Protein AF-A0A828Y5A0-F1 (afdb_monomer_lite)

Structure (mmCIF, N/CA/C/O backbone):
data_AF-A0A828Y5A0-F1
#
_entry.id   AF-A0A828Y5A0-F1
#
loop_
_atom_site.group_PDB
_atom_site.id
_atom_site.type_symbol
_atom_site.label_atom_id
_atom_site.label_alt_id
_atom_site.label_comp_id
_atom_site.label_asym_id
_atom_site.label_entity_id
_atom_site.label_seq_id
_atom_site.pdbx_PDB_ins_code
_atom_site.Cartn_x
_atom_site.Cartn_y
_atom_site.Cartn_z
_atom_site.occupancy
_atom_site.B_iso_or_equiv
_atom_site.auth_seq_id
_atom_site.auth_comp_id
_atom_site.auth_asym_id
_atom_site.auth_atom_id
_atom_site.pdbx_PDB_model_num
ATOM 1 N N . MET A 1 1 ? 30.361 24.529 49.361 1.00 43.09 1 MET A N 1
ATOM 2 C CA . MET A 1 1 ? 30.569 23.664 50.542 1.00 43.09 1 MET A CA 1
ATOM 3 C C . MET A 1 1 ? 30.959 24.599 51.680 1.00 43.09 1 MET A C 1
ATOM 5 O O . MET A 1 1 ? 31.885 25.360 51.450 1.00 43.09 1 MET A O 1
ATOM 9 N N . ASN A 1 2 ? 30.329 24.691 52.851 1.00 47.66 2 ASN A N 1
ATOM 10 C CA . ASN A 1 2 ? 29.093 24.174 53.466 1.00 47.66 2 ASN A CA 1
ATOM 11 C C . ASN A 1 2 ? 28.806 25.083 54.688 1.00 47.66 2 ASN A C 1
ATOM 13 O O . ASN A 1 2 ? 29.698 25.824 55.091 1.00 47.66 2 ASN A O 1
ATOM 17 N N . PHE A 1 3 ? 27.643 24.879 55.318 1.00 55.16 3 PHE A N 1
ATOM 18 C CA . PHE A 1 3 ? 27.435 24.954 56.776 1.00 55.16 3 PHE A CA 1
ATOM 19 C C . PHE A 1 3 ? 26.570 26.111 57.296 1.00 55.16 3 PHE A C 1
ATOM 21 O O . PHE A 1 3 ? 27.087 27.080 57.830 1.00 55.16 3 PHE A O 1
ATOM 28 N N . GLU A 1 4 ? 25.248 25.929 57.232 1.00 51.62 4 GLU A N 1
ATOM 29 C CA . GLU A 1 4 ? 24.382 26.213 58.384 1.00 51.62 4 GLU A CA 1
ATOM 30 C C . GLU A 1 4 ? 23.374 25.057 58.548 1.00 51.62 4 GLU A C 1
ATOM 32 O O . GLU A 1 4 ? 22.711 24.641 57.594 1.00 51.62 4 GLU A O 1
ATOM 37 N N . GLU A 1 5 ? 23.369 24.504 59.761 1.00 48.69 5 GLU A N 1
ATOM 38 C CA . GLU A 1 5 ? 22.497 23.478 60.354 1.00 48.69 5 GLU A CA 1
ATOM 39 C C . GLU A 1 5 ? 21.000 23.698 60.068 1.00 48.69 5 GLU A C 1
ATOM 41 O O . GLU A 1 5 ? 20.475 24.802 60.142 1.00 48.69 5 GLU A O 1
ATOM 46 N N . GLU A 1 6 ? 20.266 22.679 59.620 1.00 51.81 6 GLU A N 1
ATOM 47 C CA . GLU A 1 6 ? 19.551 21.712 60.473 1.00 51.81 6 GLU A CA 1
ATOM 48 C C . GLU A 1 6 ? 18.511 22.351 61.416 1.00 51.81 6 GLU A C 1
ATOM 50 O O . GLU A 1 6 ? 18.840 22.807 62.509 1.00 51.81 6 GLU A O 1
ATOM 55 N N . LYS A 1 7 ? 17.216 22.291 61.042 1.00 55.12 7 LYS A N 1
ATOM 56 C CA . LYS A 1 7 ? 16.126 22.011 61.999 1.00 55.12 7 LYS A CA 1
ATOM 57 C C . LYS A 1 7 ? 14.756 21.754 61.350 1.00 55.12 7 LYS A C 1
ATOM 59 O O . LYS A 1 7 ? 14.262 22.573 60.584 1.00 55.12 7 LYS A O 1
ATOM 64 N N . ARG A 1 8 ? 14.114 20.691 61.860 1.00 58.47 8 ARG A N 1
ATOM 65 C CA . ARG A 1 8 ? 12.675 20.329 61.851 1.00 58.47 8 ARG A CA 1
ATOM 66 C C . ARG A 1 8 ? 12.212 19.336 60.782 1.00 58.47 8 ARG A C 1
ATOM 68 O O . ARG A 1 8 ? 11.603 19.659 59.772 1.00 58.47 8 ARG A O 1
ATOM 75 N N . THR A 1 9 ? 12.506 18.083 61.111 1.00 54.28 9 THR A N 1
ATOM 76 C CA . THR A 1 9 ? 11.584 16.940 61.072 1.00 54.28 9 THR A CA 1
ATOM 77 C C . THR A 1 9 ? 10.092 17.282 61.021 1.00 54.28 9 THR A C 1
ATOM 79 O O . THR A 1 9 ? 9.607 18.072 61.825 1.00 54.28 9 THR A O 1
ATOM 82 N N . GLU A 1 10 ? 9.403 16.536 60.154 1.00 61.06 10 GLU A N 1
ATOM 83 C CA . GLU A 1 10 ? 8.024 16.057 60.311 1.00 61.06 10 GLU A CA 1
ATOM 84 C C . GLU A 1 10 ? 6.928 17.099 60.529 1.00 61.06 10 GLU A C 1
ATOM 86 O O . GLU A 1 10 ? 6.354 17.192 61.604 1.00 61.06 10 GLU A O 1
ATOM 91 N N . ASP A 1 11 ? 6.509 17.751 59.445 1.00 57.09 11 ASP A N 1
ATOM 92 C CA . ASP A 1 11 ? 5.171 18.332 59.380 1.00 57.09 11 ASP A CA 1
ATOM 93 C C . ASP A 1 11 ? 4.463 17.918 58.084 1.00 57.09 11 ASP A C 1
ATOM 95 O O . ASP A 1 11 ? 4.520 18.559 57.042 1.00 57.09 11 ASP A O 1
ATOM 99 N N . MET A 1 12 ? 3.759 16.794 58.216 1.00 55.25 12 MET A N 1
ATOM 100 C CA . MET A 1 12 ? 2.404 16.587 57.710 1.00 55.25 12 MET A CA 1
ATOM 101 C C . MET A 1 12 ? 2.160 16.529 56.189 1.00 55.25 12 MET A C 1
ATOM 103 O O . MET A 1 12 ? 2.188 17.509 55.453 1.00 55.25 12 MET A O 1
ATOM 107 N N . LYS A 1 13 ? 1.648 15.353 55.799 1.00 58.78 13 LYS A N 1
ATOM 108 C CA . LYS A 1 13 ? 0.914 15.026 54.564 1.00 58.78 13 LYS A CA 1
ATOM 109 C C . LYS A 1 13 ? 1.749 14.970 53.286 1.00 58.78 13 LYS A C 1
ATOM 111 O O . LYS A 1 13 ? 1.735 15.868 52.449 1.00 58.78 13 LYS A O 1
ATOM 116 N N . GLY A 1 14 ? 2.293 13.774 53.045 1.00 64.25 14 GLY A N 1
ATOM 117 C CA . GLY A 1 14 ? 2.503 13.292 51.679 1.00 64.25 14 GLY A CA 1
ATOM 118 C C . GLY A 1 14 ? 1.238 13.494 50.829 1.00 64.25 14 GLY A C 1
ATOM 119 O O . GLY A 1 14 ? 0.134 13.561 51.384 1.00 64.25 14 GLY A O 1
ATOM 120 N N . PRO A 1 15 ? 1.366 13.627 49.496 1.00 58.34 15 PRO A N 1
ATOM 121 C CA . PRO A 1 15 ? 0.230 13.904 48.634 1.00 58.34 15 PRO A CA 1
ATOM 122 C C . PRO A 1 15 ? -0.845 12.849 48.879 1.00 58.34 15 PRO A C 1
ATOM 124 O O . PRO A 1 15 ? -0.681 11.668 48.571 1.00 58.34 15 PRO A O 1
ATOM 127 N N . SER A 1 16 ? -1.933 13.308 49.502 1.00 56.69 16 SER A N 1
ATOM 128 C CA . SER A 1 16 ? -3.156 12.555 49.725 1.00 56.69 16 SER A CA 1
ATOM 129 C C . SER A 1 16 ? -3.473 11.822 48.430 1.00 56.69 16 SER A C 1
ATOM 131 O O . SER A 1 16 ? -3.664 12.467 47.394 1.00 56.69 16 SER A O 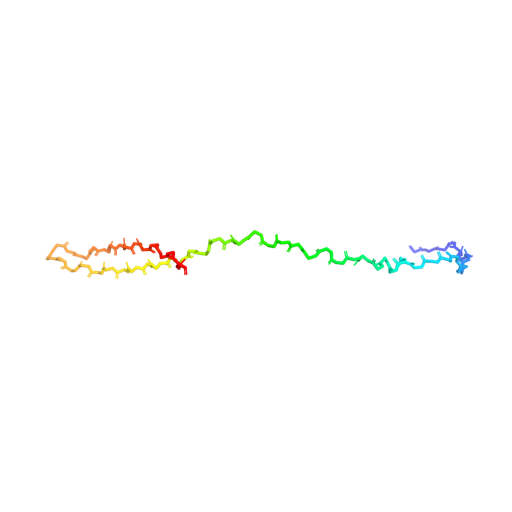1
ATOM 133 N N . ARG A 1 17 ? -3.473 10.481 48.474 1.00 60.44 17 ARG A N 1
ATOM 134 C CA . ARG A 1 17 ? -4.026 9.653 47.405 1.00 60.44 17 ARG A CA 1
ATOM 135 C C . ARG A 1 17 ? -5.474 10.093 47.255 1.00 60.44 17 ARG A C 1
ATOM 137 O O . ARG A 1 17 ? -6.360 9.594 47.940 1.00 60.44 17 ARG A O 1
ATOM 144 N N . LYS A 1 18 ? -5.717 11.075 46.385 1.00 63.59 18 LYS A N 1
ATOM 145 C CA . LYS A 1 18 ? -7.052 11.329 45.880 1.00 63.59 18 LYS A CA 1
ATOM 146 C C . LYS A 1 18 ? -7.446 9.993 45.274 1.00 63.59 18 LYS A C 1
ATOM 148 O O . LYS A 1 18 ? -6.840 9.572 44.289 1.00 63.59 18 LYS A O 1
ATOM 153 N N . ASN A 1 19 ? -8.434 9.332 45.873 1.00 59.97 19 ASN A N 1
ATOM 154 C CA . ASN A 1 19 ? -9.264 8.359 45.181 1.00 59.97 19 ASN A CA 1
ATOM 155 C C . ASN A 1 19 ? -9.966 9.136 44.066 1.00 59.97 19 ASN A C 1
ATOM 157 O O . ASN A 1 19 ? -11.132 9.512 44.158 1.00 59.97 19 ASN A O 1
ATOM 161 N N . GLY A 1 20 ? -9.193 9.480 43.037 1.00 57.62 20 GLY A N 1
ATOM 162 C CA . GLY A 1 20 ? -9.687 9.978 41.787 1.00 57.62 20 GLY A CA 1
ATOM 163 C C . GLY A 1 20 ? -10.458 8.814 41.230 1.00 57.62 20 GLY A C 1
ATOM 164 O O . GLY A 1 20 ? -9.861 7.869 40.720 1.00 57.62 20 GLY A O 1
ATOM 165 N N . LEU A 1 21 ? -11.777 8.868 41.405 1.00 63.03 21 LEU A N 1
ATOM 166 C CA . LEU A 1 21 ? -12.730 8.158 40.582 1.00 63.03 21 LEU A CA 1
ATOM 167 C C . LEU A 1 21 ? -12.198 8.276 39.157 1.00 63.03 21 LEU A C 1
ATOM 169 O O . LEU A 1 21 ? -12.278 9.352 38.557 1.00 63.03 21 LEU A O 1
ATOM 173 N N . PHE A 1 22 ? -11.553 7.215 38.668 1.00 63.56 22 PHE A N 1
ATOM 174 C CA . PHE A 1 22 ? -11.048 7.155 37.311 1.00 63.56 22 PHE A CA 1
ATOM 175 C C . PHE A 1 22 ? -12.304 7.205 36.458 1.00 63.56 22 PHE A C 1
ATOM 177 O O . PHE A 1 22 ? -12.956 6.191 36.209 1.00 63.56 22 PHE A O 1
ATOM 184 N N . LYS A 1 23 ? -12.725 8.419 36.083 1.00 64.06 23 LYS A N 1
ATOM 185 C CA . LYS A 1 23 ? -13.788 8.591 35.112 1.00 64.06 23 LYS A CA 1
ATOM 186 C C . LYS A 1 23 ? -13.272 7.869 33.890 1.00 64.06 23 LYS A C 1
ATOM 188 O O . LYS A 1 23 ? -12.268 8.288 33.316 1.00 64.06 23 LYS A O 1
ATOM 193 N N . LYS A 1 24 ? -13.923 6.753 33.555 1.00 62.19 24 LYS A N 1
ATOM 194 C CA . LYS A 1 24 ? -13.677 5.987 32.340 1.00 62.19 24 LYS A CA 1
ATOM 195 C C . LYS A 1 24 ? -13.751 6.986 31.195 1.00 62.19 24 LYS A C 1
ATOM 197 O O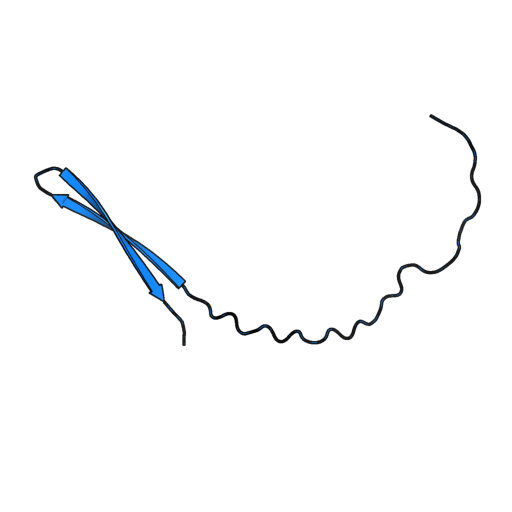 . LYS A 1 24 ? -14.839 7.393 30.784 1.00 62.19 24 LYS A O 1
ATOM 202 N N . LYS A 1 25 ? -12.588 7.477 30.765 1.00 65.81 25 LYS A N 1
ATOM 203 C CA . LYS A 1 25 ? -12.476 8.407 29.652 1.00 65.81 25 LYS A CA 1
ATOM 204 C C . LYS A 1 25 ? -12.990 7.588 28.485 1.00 65.81 25 LYS A C 1
ATOM 206 O O . LYS A 1 25 ? -12.368 6.5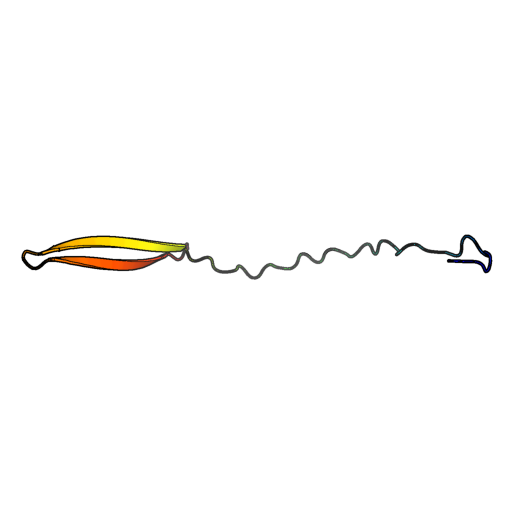93 28.129 1.00 65.81 25 LYS A O 1
ATOM 211 N N . LYS A 1 26 ? -14.183 7.919 27.984 1.00 63.41 26 LYS A N 1
ATOM 212 C CA . LYS A 1 26 ? -14.694 7.323 26.753 1.00 63.41 26 LYS A CA 1
ATOM 213 C C . LYS A 1 26 ? -13.652 7.675 25.703 1.00 63.41 26 LYS A C 1
ATOM 215 O O . LYS A 1 26 ? -13.565 8.830 25.286 1.00 63.41 26 LYS A O 1
ATOM 220 N N . THR A 1 27 ? -12.780 6.730 25.382 1.00 67.81 27 THR A N 1
ATOM 221 C CA . THR A 1 27 ? -11.887 6.855 24.245 1.00 67.81 27 THR A CA 1
ATOM 222 C C . THR A 1 27 ? -12.817 7.063 23.063 1.00 67.81 27 THR A C 1
ATOM 224 O O . THR A 1 27 ? -13.662 6.217 22.771 1.00 67.81 27 THR A O 1
ATOM 227 N N . LYS A 1 28 ? -12.760 8.254 22.450 1.00 66.31 28 LYS A N 1
ATOM 228 C CA . LYS A 1 28 ? -13.355 8.438 21.128 1.00 66.31 28 LYS A CA 1
ATOM 229 C C . LYS A 1 28 ? -12.749 7.321 20.297 1.00 66.31 28 LYS A C 1
ATOM 231 O O . LYS A 1 28 ? -11.523 7.247 20.254 1.00 66.31 28 LYS A O 1
ATOM 236 N N . SER A 1 29 ? -13.589 6.427 19.775 1.00 63.81 29 SER A N 1
ATOM 237 C CA . SER A 1 29 ? -13.159 5.352 18.887 1.00 63.81 29 SER A CA 1
ATOM 238 C C . SER A 1 29 ? -12.338 6.005 17.783 1.00 63.81 29 SER A C 1
ATOM 240 O O . SER A 1 29 ? -12.879 6.709 16.928 1.00 63.81 29 SER A O 1
ATOM 242 N N . SER A 1 30 ? -11.013 5.942 17.919 1.00 69.44 30 SER A N 1
ATOM 243 C CA . SER A 1 30 ? -10.097 6.542 16.970 1.00 69.44 30 SER A CA 1
ATOM 244 C C . SER A 1 30 ? -10.116 5.598 15.804 1.00 69.44 30 SER A C 1
ATOM 246 O O . SER A 1 30 ? -9.673 4.455 15.912 1.00 69.44 30 SER A O 1
ATOM 248 N N . LEU A 1 31 ? -10.730 6.062 14.735 1.00 68.56 31 LEU A N 1
ATOM 249 C CA . LEU A 1 31 ? -10.957 5.232 13.591 1.00 68.56 31 LEU A CA 1
ATOM 250 C C . LEU A 1 31 ? -9.601 4.852 12.994 1.00 68.56 31 LEU A C 1
ATOM 252 O O . LEU A 1 31 ? -8.850 5.727 12.562 1.00 68.56 31 LEU A O 1
ATOM 256 N N . SER A 1 32 ? -9.247 3.573 13.091 1.00 77.81 32 SER A N 1
ATOM 257 C CA . SER A 1 32 ? -7.953 3.071 12.652 1.00 77.81 32 SER A CA 1
ATOM 258 C C . SER A 1 32 ? -7.965 2.888 11.139 1.00 77.81 32 SER A C 1
ATOM 260 O O . SER A 1 32 ? -8.922 2.383 10.558 1.00 77.81 32 SER A O 1
ATOM 262 N N . TYR A 1 33 ? -6.885 3.324 10.500 1.00 87.00 33 TYR A N 1
ATOM 263 C CA . TYR A 1 33 ? -6.628 3.102 9.083 1.00 87.00 33 TYR A CA 1
ATOM 264 C C . TYR A 1 33 ? -5.327 2.317 8.964 1.00 87.00 33 TYR A C 1
ATOM 266 O O . TYR A 1 33 ? -4.367 2.599 9.682 1.00 87.00 33 TYR A O 1
ATOM 274 N N . PHE A 1 34 ? -5.280 1.358 8.049 1.00 87.12 34 PHE A N 1
ATOM 275 C CA . PHE A 1 34 ? -4.058 0.662 7.673 1.00 87.12 34 PHE A CA 1
ATOM 276 C C . PHE A 1 34 ? -3.551 1.227 6.346 1.00 87.12 34 PHE A C 1
ATOM 278 O O . PHE A 1 34 ? -4.292 1.294 5.367 1.00 87.12 34 PHE A O 1
ATOM 285 N N . LEU A 1 35 ? 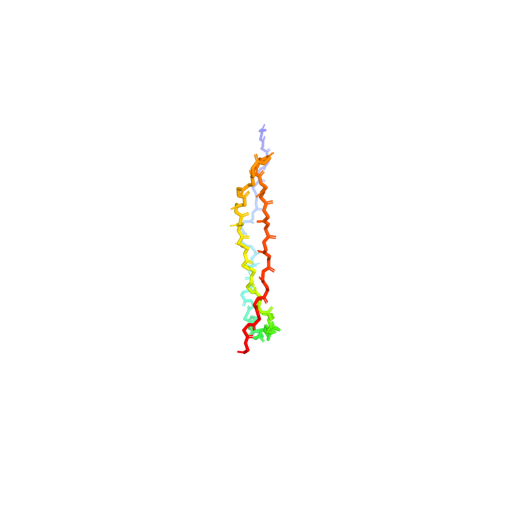-2.286 1.640 6.319 1.00 91.62 35 LEU A N 1
ATOM 286 C CA . LEU A 1 35 ? -1.591 2.087 5.114 1.00 91.62 35 LEU A CA 1
ATOM 287 C C . LEU A 1 35 ? -0.742 0.933 4.589 1.00 91.62 35 LEU A C 1
ATOM 289 O O . LEU A 1 35 ? 0.172 0.480 5.275 1.00 91.62 35 LEU A O 1
ATOM 293 N N . VAL A 1 36 ? -1.020 0.478 3.372 1.00 91.50 36 VAL A N 1
ATOM 294 C CA . VAL A 1 36 ? -0.223 -0.545 2.686 1.00 91.50 36 VAL A CA 1
ATOM 295 C C . VAL A 1 36 ? 0.443 0.104 1.482 1.00 91.50 36 VAL A C 1
ATOM 297 O O . VAL A 1 36 ? -0.226 0.723 0.659 1.00 91.50 36 VAL A O 1
ATOM 300 N N . ARG A 1 37 ? 1.768 -0.018 1.378 1.00 91.94 37 ARG A N 1
ATOM 301 C CA . ARG A 1 37 ? 2.549 0.485 0.242 1.00 91.94 37 ARG A CA 1
ATOM 302 C C . ARG A 1 37 ? 3.207 -0.678 -0.478 1.00 91.94 37 ARG A C 1
ATOM 304 O O . ARG A 1 37 ? 3.876 -1.483 0.159 1.00 91.94 37 ARG A O 1
ATOM 311 N N . ILE A 1 38 ? 3.027 -0.741 -1.791 1.00 93.19 38 ILE A N 1
ATOM 312 C CA . ILE A 1 38 ? 3.644 -1.749 -2.655 1.00 93.19 38 ILE A CA 1
ATOM 313 C C . ILE A 1 38 ? 4.558 -1.030 -3.640 1.00 93.19 38 ILE A C 1
ATOM 315 O O . ILE A 1 38 ? 4.145 -0.064 -4.281 1.00 93.19 38 ILE A O 1
ATOM 319 N N . SER A 1 39 ? 5.795 -1.504 -3.754 1.00 91.50 39 SER A N 1
ATOM 320 C CA . SER A 1 39 ? 6.743 -1.084 -4.783 1.00 91.50 39 SER A CA 1
ATOM 321 C C . SER A 1 39 ? 6.660 -2.025 -5.978 1.00 91.50 39 SER A C 1
ATOM 323 O O . SER A 1 39 ? 6.786 -3.239 -5.812 1.00 91.50 39 SER A O 1
ATOM 325 N N . VAL A 1 40 ? 6.497 -1.474 -7.174 1.00 90.25 40 VAL A N 1
ATOM 326 C CA . VAL A 1 40 ? 6.557 -2.212 -8.433 1.00 90.25 40 VAL A CA 1
ATOM 327 C C . VAL A 1 40 ? 7.789 -1.740 -9.190 1.00 90.25 40 VAL A C 1
ATOM 329 O O . VAL A 1 40 ? 7.923 -0.559 -9.512 1.00 90.25 40 VAL A O 1
ATOM 332 N N . ILE A 1 41 ? 8.694 -2.676 -9.464 1.00 87.75 41 ILE A N 1
ATOM 333 C CA . ILE A 1 41 ? 9.850 -2.439 -10.327 1.00 87.75 41 ILE A CA 1
ATOM 334 C C . ILE A 1 41 ? 9.419 -2.809 -11.741 1.00 87.75 41 ILE A C 1
ATOM 336 O O . ILE A 1 41 ? 9.136 -3.976 -12.014 1.00 87.75 41 ILE A O 1
ATOM 340 N N . LYS A 1 42 ? 9.348 -1.824 -12.637 1.00 83.19 42 LYS A N 1
ATOM 341 C CA . LYS A 1 42 ? 9.099 -2.065 -14.059 1.00 83.19 42 LYS A CA 1
ATOM 342 C C . LYS A 1 42 ? 10.426 -2.020 -14.798 1.00 83.19 42 LYS A C 1
ATOM 344 O O . LYS A 1 42 ? 11.119 -1.003 -14.795 1.00 83.19 42 LYS A O 1
ATOM 349 N N . THR A 1 43 ? 10.782 -3.125 -15.436 1.00 80.12 43 THR A N 1
ATOM 350 C CA . THR A 1 43 ? 11.902 -3.176 -16.375 1.00 80.12 43 THR A CA 1
ATOM 351 C C . THR A 1 43 ? 11.389 -2.782 -17.753 1.00 80.12 43 THR A C 1
ATOM 353 O O . THR A 1 43 ? 10.519 -3.461 -18.296 1.00 80.12 43 THR A O 1
ATOM 356 N N . THR A 1 44 ? 11.902 -1.692 -18.316 1.00 77.44 44 THR A N 1
ATOM 357 C CA . THR A 1 44 ? 11.664 -1.315 -19.715 1.00 77.44 44 THR A CA 1
ATOM 358 C C . THR A 1 44 ? 12.967 -1.423 -20.496 1.00 77.44 44 THR A C 1
ATOM 360 O O . THR A 1 44 ? 14.047 -1.378 -19.907 1.00 77.44 44 THR A O 1
ATOM 363 N N . GLU A 1 45 ? 12.882 -1.546 -21.819 1.00 82.38 45 GLU A N 1
ATOM 364 C CA . GLU A 1 45 ? 14.061 -1.647 -22.694 1.00 82.38 45 GLU A CA 1
ATOM 365 C C . GLU A 1 45 ? 15.007 -0.431 -22.576 1.00 82.38 45 GLU A C 1
ATOM 367 O O . GLU A 1 45 ? 16.201 -0.564 -22.820 1.00 82.38 45 GLU A O 1
ATOM 372 N N . ASN A 1 46 ? 14.508 0.723 -22.103 1.00 80.62 46 ASN A N 1
ATOM 373 C CA . ASN A 1 46 ? 15.277 1.959 -21.895 1.00 80.62 46 ASN A CA 1
ATOM 374 C C . ASN A 1 46 ? 15.703 2.219 -20.431 1.00 80.62 46 ASN A C 1
ATOM 376 O O . ASN A 1 46 ? 16.217 3.296 -20.129 1.00 80.62 46 ASN A O 1
ATOM 380 N N . GLY A 1 47 ? 15.497 1.270 -19.510 1.00 77.31 47 GLY A N 1
ATOM 381 C CA . GLY A 1 47 ? 15.888 1.397 -18.100 1.00 77.31 47 GLY A CA 1
ATOM 382 C C . GLY A 1 47 ? 14.840 0.877 -17.113 1.00 77.31 47 GLY A C 1
ATOM 383 O O . GLY A 1 47 ? 13.755 0.430 -17.496 1.00 77.31 47 GLY A O 1
ATOM 384 N N . SER A 1 48 ? 15.159 0.921 -15.817 1.00 78.06 48 SER A N 1
ATOM 385 C CA . SER A 1 48 ? 14.221 0.544 -14.756 1.00 78.06 48 SER A CA 1
ATOM 386 C C . SER A 1 48 ? 13.532 1.772 -14.160 1.00 78.06 48 SER A C 1
ATOM 388 O O . SER A 1 48 ? 14.169 2.754 -13.782 1.00 78.06 48 SER A O 1
ATOM 390 N N . GLY A 1 49 ? 12.203 1.711 -14.081 1.00 81.75 49 GLY A N 1
ATOM 391 C CA . GLY A 1 49 ? 11.380 2.674 -13.359 1.00 81.75 49 GLY A CA 1
ATOM 392 C C . GLY A 1 49 ? 10.824 2.032 -12.093 1.00 81.75 49 GLY A C 1
ATOM 393 O O . GLY A 1 49 ? 10.287 0.923 -12.147 1.00 81.75 49 GLY A O 1
ATOM 394 N N . ASN A 1 50 ? 10.934 2.727 -10.960 1.00 88.75 50 ASN A N 1
ATOM 395 C CA . ASN A 1 50 ? 10.277 2.323 -9.719 1.00 88.75 50 ASN A CA 1
ATOM 396 C C . ASN A 1 50 ? 8.991 3.122 -9.531 1.00 88.75 50 ASN A C 1
ATOM 398 O O . ASN A 1 50 ? 9.021 4.349 -9.437 1.00 88.75 50 ASN A O 1
ATOM 402 N N . GLU A 1 51 ? 7.874 2.416 -9.412 1.00 91.25 51 GLU A N 1
ATOM 403 C CA . GLU A 1 51 ? 6.577 2.993 -9.077 1.00 91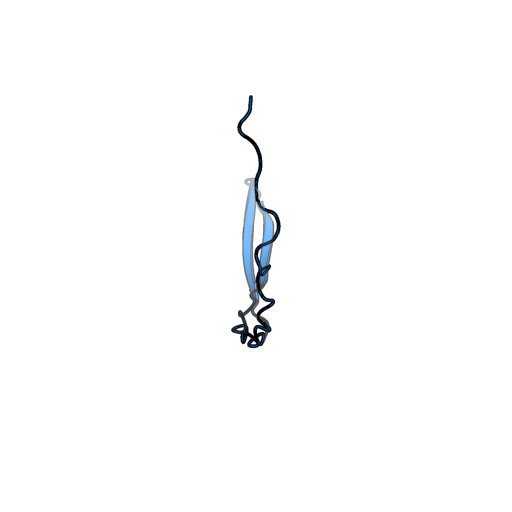.25 51 GLU A CA 1
ATOM 404 C C . GLU A 1 51 ? 6.120 2.479 -7.707 1.00 91.25 51 GLU A C 1
ATOM 406 O O . GLU A 1 51 ? 6.330 1.317 -7.357 1.00 91.25 51 GLU A O 1
ATOM 411 N N . PHE A 1 52 ? 5.484 3.343 -6.914 1.00 92.31 52 PHE A N 1
ATOM 412 C CA . PHE A 1 52 ? 4.909 2.967 -5.623 1.00 92.31 52 PHE A CA 1
ATOM 413 C C . PHE A 1 52 ? 3.401 3.199 -5.631 1.00 92.31 52 PHE A C 1
ATOM 415 O O . PHE A 1 52 ? 2.934 4.292 -5.948 1.00 92.31 52 PHE A O 1
ATOM 422 N N . HIS A 1 53 ? 2.643 2.199 -5.194 1.00 93.25 53 HIS A N 1
ATOM 423 C CA . HIS A 1 53 ? 1.201 2.295 -4.997 1.00 93.25 53 HIS A CA 1
ATOM 424 C C . HIS A 1 53 ? 0.876 2.282 -3.502 1.00 93.25 53 HIS A C 1
ATOM 426 O O . HIS A 1 53 ? 1.406 1.463 -2.751 1.00 93.25 53 HIS A O 1
ATOM 432 N N . THR A 1 54 ? 0.011 3.200 -3.061 1.00 93.50 54 THR A N 1
ATOM 433 C CA . THR A 1 54 ? -0.442 3.298 -1.664 1.00 93.50 54 THR A CA 1
ATOM 434 C C . THR A 1 54 ? -1.928 2.968 -1.575 1.00 93.50 54 THR A C 1
ATOM 436 O O . THR A 1 54 ? -2.737 3.580 -2.267 1.00 93.50 54 THR A O 1
ATOM 439 N N . PHE A 1 55 ? -2.284 2.048 -0.683 1.00 93.56 55 PHE A N 1
ATOM 440 C CA . PHE A 1 55 ? -3.651 1.642 -0.375 1.00 93.56 55 PHE A CA 1
ATOM 441 C C . PHE A 1 55 ? -3.987 2.016 1.071 1.00 93.56 55 PHE A C 1
ATOM 443 O O . PHE A 1 55 ? -3.174 1.820 1.978 1.00 93.56 55 PHE A O 1
ATOM 450 N N . VAL A 1 56 ? -5.188 2.553 1.285 1.00 89.88 56 VAL A N 1
ATOM 451 C CA . VAL A 1 56 ? -5.711 2.908 2.610 1.00 89.88 56 VAL A CA 1
ATOM 452 C C . VAL A 1 56 ? -6.878 1.979 2.925 1.00 89.88 56 VAL A C 1
ATOM 454 O O . VAL A 1 56 ? -7.913 2.046 2.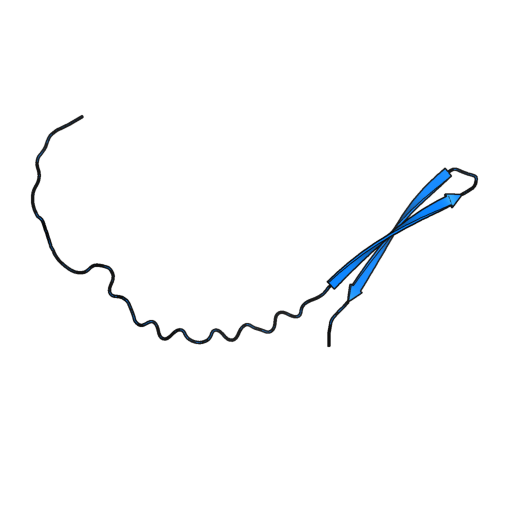268 1.00 89.88 56 VAL A O 1
ATOM 457 N N . PHE A 1 57 ? -6.725 1.125 3.933 1.00 88.19 57 PHE A N 1
ATOM 458 C CA . PHE A 1 57 ? -7.777 0.224 4.400 1.00 88.19 57 PHE A CA 1
ATOM 459 C C . PHE A 1 57 ? -8.399 0.761 5.682 1.00 88.19 57 PHE A C 1
ATOM 461 O O . PHE A 1 57 ? -7.700 1.078 6.644 1.00 88.19 57 PHE A O 1
ATOM 468 N N . ARG A 1 58 ? -9.727 0.835 5.704 1.00 88.19 58 ARG A N 1
ATOM 469 C CA . ARG A 1 58 ? -10.519 1.205 6.876 1.00 88.19 58 ARG A CA 1
ATOM 470 C C . ARG A 1 58 ? -11.329 -0.022 7.311 1.00 88.19 58 ARG A C 1
ATOM 472 O O . ARG A 1 58 ? -12.243 -0.388 6.575 1.00 88.19 58 ARG A O 1
ATOM 479 N N . PRO A 1 59 ? -11.009 -0.668 8.445 1.00 72.25 59 PRO A N 1
ATOM 480 C CA . PRO A 1 59 ? -11.826 -1.754 8.982 1.00 72.25 59 PRO A CA 1
ATOM 481 C C . PRO A 1 59 ? -13.226 -1.236 9.331 1.00 72.25 59 PRO A C 1
ATOM 483 O O . PRO A 1 59 ? -13.348 -0.125 9.857 1.00 72.25 59 PRO A O 1
ATOM 486 N N . SER A 1 60 ? -14.256 -2.023 9.014 1.00 75.44 60 SER A N 1
ATOM 487 C CA . SER A 1 60 ? -15.655 -1.778 9.396 1.00 75.44 60 SER A CA 1
ATOM 488 C C . SER A 1 60 ? -15.929 -2.182 10.836 1.00 75.44 60 SER A C 1
ATOM 490 O O . SER A 1 60 ? -15.502 -3.307 11.185 1.00 75.44 60 SER A O 1
#

Organism: NCBI:txid1193047

Secondary structure (DSSP, 8-state):
-----------S-S-------------------EEEEEEEEEEETTEEEEEEEEEEE---

Foldseek 3Di:
DDDDDDDDDDDDDDPPPPPPPPPPPPPPPPFDKDKDKDWDWDDDPVGIDIDIDIDIDTDD

Radius of gyration: 31.36 Å; chains: 1; bounding box: 46×29×85 Å

Sequence (60 aa):
MNFEEEKRTEDMKGPSRKNGLFKKKKTKSSLSYFLVRISVIKTTENGSGNEFHTFVFRPS

pLDDT: mean 72.23, std 14.82, range [43.09, 93.56]